Protein AF-A0A378MWX0-F1 (afdb_monomer_lite)

Secondary structure (DSSP, 8-state):
-TTTTS-GGGGGGGSS-HHHHHHHHHS------HHHHHHHHHHHHHHTSPP-SS---------TTSSHHHHHHHHHHHH---EE-TTS-EE------PPPSS--HHHHHHHHHHHTT--------

Foldseek 3Di:
DPPPVDDPVCPVVVPDDPVVVVVVVPDDDDDDDPVLVVVLVVVVVQLPDDDDPDRDDDDDDDDPPPCPVVSVVVSCVVPQDWDQDPVRDIDGSDQDFDDDPDPDPVVRVVRRCVSVVHDDDPPDD

InterPro domains:
  IPR008868 Bacterial TniB [PF05621] (21-122)
  IPR027417 P-loop containing nucleoside triphosphate hydrolase [SSF52540] (51-77)

Sequence (125 aa):
MQYEHVHEKFRHLVTADNQERIAFLDEPRWLGYGVAKDIMDNLVSLMNKPKRPRMLNLLIVGDSNNGKTTLIRRFFDLYGQAYIDSDSNAIYPILLAEAPPSANEKELYISLLERFYVPYKRQIR

Organism: Mannheimia haemolytica (NCBI:txid75985)

Structure (mmCIF, N/CA/C/O backbone):
data_AF-A0A378MWX0-F1
#
_entry.id   AF-A0A378MWX0-F1
#
loop_
_atom_site.group_PDB
_atom_site.id
_atom_site.type_symbol
_atom_site.label_atom_id
_atom_site.label_alt_id
_atom_site.label_comp_id
_atom_site.label_asym_id
_atom_site.label_entity_id
_atom_site.label_seq_id
_atom_site.pdbx_PDB_ins_code
_atom_site.Cartn_x
_atom_site.Cartn_y
_atom_site.Cartn_z
_atom_site.occupancy
_atom_site.B_iso_or_equiv
_atom_site.auth_seq_id
_atom_site.auth_comp_id
_atom_site.auth_asym_id
_atom_site.auth_atom_id
_atom_site.pdbx_PDB_model_num
ATOM 1 N N . MET A 1 1 ? 2.748 0.362 -40.250 1.00 64.75 1 MET A N 1
ATOM 2 C CA . MET A 1 1 ? 3.251 1.482 -39.420 1.00 64.75 1 MET A CA 1
ATOM 3 C C . MET A 1 1 ? 4.548 1.060 -38.736 1.00 64.75 1 MET A C 1
ATOM 5 O O . MET A 1 1 ? 4.766 -0.129 -38.535 1.00 64.75 1 MET A O 1
ATOM 9 N N . GLN A 1 2 ? 5.454 1.994 -38.432 1.00 83.94 2 GLN A N 1
ATOM 10 C CA . GLN A 1 2 ? 6.727 1.662 -37.779 1.00 83.94 2 GLN A CA 1
ATOM 11 C C . GLN A 1 2 ? 6.468 1.158 -36.342 1.00 83.94 2 GLN A C 1
ATOM 13 O O . GLN A 1 2 ? 5.655 1.738 -35.625 1.00 83.94 2 GLN A O 1
ATOM 18 N N . TYR A 1 3 ? 7.141 0.075 -35.931 1.00 90.25 3 TYR A N 1
ATOM 19 C CA . TYR A 1 3 ? 7.096 -0.492 -34.568 1.00 90.25 3 TYR A CA 1
ATOM 20 C C . TYR A 1 3 ? 5.728 -1.011 -34.071 1.00 90.25 3 TYR A C 1
ATOM 22 O O . TYR A 1 3 ? 5.410 -0.899 -32.888 1.00 90.25 3 TYR A O 1
ATOM 30 N N . GLU A 1 4 ? 4.923 -1.641 -34.935 1.00 91.94 4 GLU A N 1
ATOM 31 C CA . GLU A 1 4 ? 3.626 -2.237 -34.540 1.00 91.94 4 GLU A CA 1
ATOM 32 C C . GLU A 1 4 ? 3.728 -3.322 -33.454 1.00 91.94 4 GLU A C 1
ATOM 34 O O . GLU A 1 4 ? 2.801 -3.474 -32.662 1.00 91.94 4 GLU A O 1
ATOM 39 N N . HIS A 1 5 ? 4.869 -4.013 -33.357 1.00 91.88 5 HIS A N 1
ATOM 40 C CA . HIS A 1 5 ? 5.146 -5.001 -32.307 1.00 91.88 5 HIS A CA 1
ATOM 41 C C . HIS A 1 5 ? 5.401 -4.377 -30.921 1.00 91.88 5 HIS A C 1
ATOM 43 O O . HIS A 1 5 ? 5.469 -5.100 -29.929 1.00 91.88 5 HIS A O 1
ATOM 49 N N . VAL A 1 6 ? 5.553 -3.050 -30.835 1.00 92.38 6 VAL A N 1
ATOM 50 C CA . VAL A 1 6 ? 5.666 -2.310 -29.573 1.00 92.38 6 VAL A CA 1
ATOM 51 C C . VAL A 1 6 ? 4.308 -1.698 -29.240 1.00 92.38 6 VAL A C 1
ATOM 53 O O . VAL A 1 6 ? 3.674 -1.055 -30.083 1.00 92.38 6 VAL A O 1
ATOM 56 N N . HIS A 1 7 ? 3.867 -1.875 -27.992 1.00 90.25 7 HIS A N 1
ATOM 57 C CA . HIS A 1 7 ? 2.630 -1.274 -27.496 1.00 90.25 7 HIS A CA 1
ATOM 58 C C . HIS A 1 7 ? 2.661 0.250 -27.685 1.00 90.25 7 HIS A C 1
ATOM 60 O O . HIS A 1 7 ? 3.657 0.893 -27.358 1.00 90.25 7 HIS A O 1
ATOM 66 N N . GLU A 1 8 ? 1.562 0.835 -28.171 1.00 91.50 8 GLU A N 1
ATOM 67 C CA . GLU A 1 8 ? 1.476 2.245 -28.589 1.00 91.50 8 GLU A CA 1
ATOM 68 C C . GLU A 1 8 ? 2.037 3.223 -27.548 1.00 91.50 8 GLU A C 1
ATOM 70 O O . GLU A 1 8 ? 2.878 4.059 -27.875 1.00 91.50 8 GLU A O 1
ATOM 75 N N . LYS A 1 9 ? 1.671 3.021 -26.274 1.00 89.06 9 LYS A N 1
ATOM 76 C CA . LYS A 1 9 ? 2.167 3.793 -25.122 1.00 89.06 9 LYS A CA 1
ATOM 77 C C . LYS A 1 9 ? 3.697 3.934 -25.058 1.00 89.06 9 LYS A C 1
ATOM 79 O O . LYS A 1 9 ? 4.171 4.913 -24.503 1.00 89.06 9 LYS A O 1
ATOM 84 N N . PHE A 1 10 ? 4.468 2.989 -25.594 1.00 91.19 10 PHE A N 1
ATOM 85 C CA . PHE A 1 10 ? 5.931 2.949 -25.463 1.00 91.19 10 PHE A CA 1
ATOM 86 C C . PHE A 1 10 ? 6.683 3.217 -26.768 1.00 91.19 10 PHE A C 1
ATOM 88 O O . PHE A 1 10 ? 7.910 3.224 -26.768 1.00 91.19 10 PHE A O 1
ATOM 95 N N . ARG A 1 11 ? 5.987 3.455 -27.887 1.00 92.50 11 ARG A N 1
ATOM 96 C CA . ARG A 1 11 ? 6.647 3.642 -29.192 1.00 92.50 11 ARG A CA 1
ATOM 97 C C . ARG A 1 11 ? 7.572 4.861 -29.230 1.00 92.50 11 ARG A C 1
ATOM 99 O O . ARG A 1 11 ? 8.598 4.798 -29.896 1.00 92.50 11 ARG A O 1
ATOM 106 N N . HIS A 1 12 ? 7.253 5.917 -28.476 1.00 91.19 12 HIS A N 1
ATOM 107 C CA . HIS A 1 12 ? 8.086 7.123 -28.370 1.00 91.19 12 HIS A CA 1
ATOM 108 C C . HIS A 1 12 ? 9.509 6.832 -27.854 1.00 91.19 12 HIS A C 1
ATOM 110 O O . HIS A 1 12 ? 10.458 7.492 -28.260 1.00 91.19 12 HIS A O 1
ATOM 116 N N . LEU A 1 13 ? 9.679 5.785 -27.041 1.00 93.38 13 LEU A N 1
ATOM 117 C CA . LEU A 1 13 ? 10.973 5.405 -26.464 1.00 93.38 13 LEU A CA 1
ATOM 118 C C . LEU A 1 13 ? 11.865 4.630 -27.428 1.00 93.38 13 LEU A C 1
ATOM 120 O O . LEU A 1 13 ? 13.062 4.496 -27.192 1.00 93.38 13 LEU A O 1
ATOM 124 N N . VAL A 1 14 ? 11.296 4.087 -28.506 1.00 92.31 14 VAL A N 1
ATOM 125 C CA . VAL A 1 14 ? 12.071 3.354 -29.514 1.00 92.31 14 VAL A CA 1
ATOM 126 C C . VAL A 1 14 ? 13.006 4.305 -30.263 1.00 92.31 14 VAL A C 1
ATOM 128 O O . VAL A 1 14 ? 14.103 3.914 -30.650 1.00 92.31 14 VAL A O 1
ATOM 131 N N . THR A 1 15 ? 12.576 5.556 -30.437 1.00 90.75 15 THR A N 1
ATOM 132 C CA . THR A 1 15 ? 13.334 6.631 -31.088 1.00 90.75 15 THR A CA 1
ATOM 133 C C . THR A 1 15 ? 14.065 7.549 -30.107 1.00 90.75 15 THR A C 1
ATOM 135 O O . THR A 1 15 ? 14.795 8.428 -30.554 1.00 90.75 15 THR A O 1
ATOM 138 N N . ALA A 1 16 ? 13.859 7.367 -28.800 1.00 93.62 16 ALA A N 1
ATOM 139 C CA . ALA A 1 16 ? 14.513 8.141 -27.750 1.00 93.62 16 ALA A CA 1
ATOM 140 C C . ALA A 1 16 ? 16.009 7.810 -27.641 1.00 93.62 16 ALA A C 1
ATOM 142 O O . ALA A 1 16 ? 16.458 6.724 -28.033 1.00 93.62 16 ALA A O 1
ATOM 143 N N . ASP A 1 17 ? 16.780 8.739 -27.078 1.00 96.12 17 ASP A N 1
ATOM 144 C CA . ASP A 1 17 ? 18.195 8.507 -26.814 1.00 96.12 17 ASP A CA 1
ATOM 145 C C . ASP A 1 17 ? 18.411 7.488 -25.679 1.00 96.12 17 ASP A C 1
ATOM 147 O O . ASP A 1 17 ? 17.498 7.092 -24.949 1.00 96.12 17 ASP A O 1
ATOM 151 N N . ASN A 1 18 ? 19.650 7.013 -25.537 1.00 95.31 18 ASN A N 1
ATOM 152 C CA . ASN A 1 18 ? 19.963 6.004 -24.529 1.00 95.31 18 ASN A CA 1
ATOM 153 C C . ASN A 1 18 ? 19.761 6.509 -23.092 1.00 95.31 18 ASN A C 1
ATOM 155 O O . ASN A 1 18 ? 19.437 5.697 -22.230 1.00 95.31 18 ASN A O 1
ATOM 159 N N . GLN A 1 19 ? 19.952 7.802 -22.818 1.00 96.06 19 GLN A N 1
ATOM 160 C CA . GLN A 1 19 ? 19.792 8.346 -21.469 1.00 96.06 19 GLN A CA 1
ATOM 161 C C . GLN A 1 19 ? 18.319 8.354 -21.062 1.00 96.06 19 GLN A C 1
ATOM 163 O O . GLN A 1 19 ? 17.989 7.874 -19.979 1.00 96.06 19 GLN A O 1
ATOM 168 N N . GLU A 1 20 ? 17.431 8.805 -21.946 1.00 94.75 20 GLU A N 1
ATOM 169 C CA . GLU A 1 20 ? 15.983 8.798 -21.731 1.00 94.75 20 GLU A CA 1
ATOM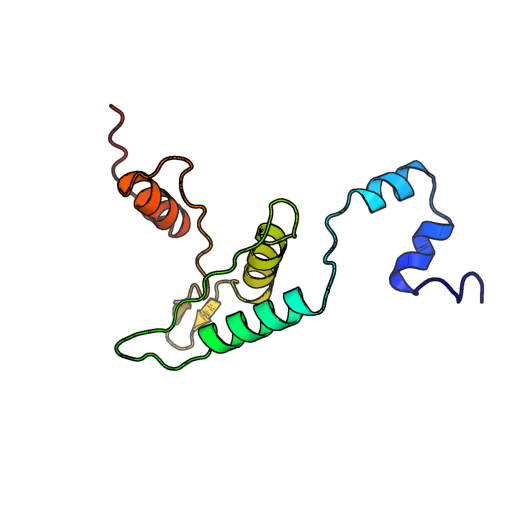 170 C C . GLU A 1 20 ? 15.452 7.368 -21.567 1.00 94.75 20 GLU A C 1
ATOM 172 O O . GLU A 1 20 ? 14.666 7.079 -20.664 1.00 94.75 20 GLU A O 1
ATOM 177 N N . ARG A 1 21 ? 15.951 6.427 -22.376 1.00 94.62 21 ARG A N 1
ATOM 178 C CA . ARG A 1 21 ? 15.588 5.008 -22.255 1.00 94.62 21 ARG A CA 1
ATOM 179 C C . ARG A 1 21 ? 16.039 4.391 -20.932 1.00 94.62 21 ARG A C 1
ATOM 181 O O . ARG A 1 21 ? 15.291 3.594 -20.373 1.00 94.62 21 ARG A O 1
ATOM 188 N N . ILE A 1 22 ? 17.234 4.729 -20.443 1.00 94.00 22 ILE A N 1
ATOM 189 C CA . ILE A 1 22 ? 17.732 4.264 -19.138 1.00 94.00 22 ILE A CA 1
ATOM 190 C C . ILE A 1 22 ? 16.888 4.868 -18.014 1.00 94.00 22 ILE A C 1
ATOM 192 O O . ILE A 1 22 ? 16.393 4.121 -17.176 1.00 94.00 22 ILE A O 1
ATOM 196 N N . ALA A 1 23 ? 16.633 6.178 -18.048 1.00 94.06 23 ALA A N 1
ATOM 197 C CA . ALA A 1 23 ? 15.791 6.842 -17.056 1.00 94.06 23 ALA A CA 1
ATOM 198 C C . ALA A 1 23 ? 14.381 6.225 -16.994 1.00 94.06 23 ALA A C 1
ATOM 200 O O . ALA A 1 23 ? 13.854 5.981 -15.912 1.00 94.06 23 ALA A O 1
ATOM 201 N N . PHE A 1 24 ? 13.800 5.882 -18.147 1.00 92.38 24 PHE A N 1
ATOM 202 C CA . PHE A 1 24 ? 12.510 5.195 -18.218 1.00 92.38 24 PHE A CA 1
ATOM 203 C C . PHE A 1 24 ? 12.523 3.800 -17.568 1.00 92.38 24 PHE A C 1
ATOM 205 O O . PHE A 1 24 ? 11.502 3.352 -17.038 1.00 92.38 24 PHE A O 1
ATOM 212 N N . LEU A 1 25 ? 13.644 3.072 -17.614 1.00 89.12 25 LEU A N 1
ATOM 213 C CA . LEU A 1 25 ? 13.753 1.757 -16.967 1.00 89.12 25 LEU A CA 1
ATOM 214 C C . LEU A 1 25 ? 13.740 1.858 -15.439 1.00 89.12 25 LEU A C 1
ATOM 216 O O . LEU A 1 25 ? 13.220 0.947 -14.795 1.00 89.12 25 LEU A O 1
ATOM 220 N N . ASP A 1 26 ? 14.244 2.961 -14.888 1.00 89.12 26 ASP A N 1
ATOM 221 C CA . ASP A 1 26 ? 14.280 3.217 -13.445 1.00 89.12 26 ASP A CA 1
ATOM 222 C C . ASP A 1 26 ? 12.924 3.681 -12.879 1.00 89.12 26 ASP A C 1
ATOM 224 O O . ASP A 1 26 ? 12.730 3.723 -11.661 1.00 89.12 26 ASP A O 1
ATOM 228 N N . GLU A 1 27 ? 11.951 4.002 -13.740 1.00 88.69 27 GLU A N 1
ATOM 229 C CA . GLU A 1 27 ? 10.608 4.373 -13.299 1.00 88.69 27 GLU A CA 1
ATOM 230 C C . GLU A 1 27 ? 9.896 3.211 -12.580 1.00 88.69 27 GLU A C 1
ATOM 232 O O . GLU A 1 27 ? 9.925 2.062 -13.039 1.00 88.69 27 GLU A O 1
ATOM 237 N N . PRO A 1 28 ? 9.161 3.487 -11.485 1.00 80.75 28 PRO A N 1
ATOM 238 C CA . PRO A 1 28 ? 8.421 2.459 -10.771 1.00 80.75 28 PRO A CA 1
ATOM 239 C C . PRO A 1 28 ? 7.312 1.882 -11.655 1.00 80.75 28 PRO A C 1
ATOM 241 O O . PRO A 1 28 ? 6.383 2.575 -12.073 1.00 80.75 28 PRO A O 1
ATOM 244 N N . ARG A 1 29 ? 7.370 0.570 -11.903 1.00 79.50 29 ARG A N 1
ATOM 245 C CA . ARG A 1 29 ? 6.354 -0.144 -12.683 1.00 79.50 29 ARG A CA 1
ATOM 246 C C . ARG A 1 29 ? 5.522 -1.056 -11.819 1.00 79.50 29 ARG A C 1
ATOM 248 O O . ARG A 1 29 ? 6.012 -1.779 -10.956 1.00 79.50 29 ARG A O 1
ATOM 255 N N . TRP A 1 30 ? 4.240 -1.086 -12.145 1.00 82.88 30 TRP A N 1
ATOM 256 C CA . TRP A 1 30 ? 3.378 -2.148 -11.677 1.00 82.88 30 TRP A CA 1
ATOM 257 C C . TRP A 1 30 ? 3.468 -3.355 -12.592 1.00 82.88 30 TRP A C 1
ATOM 259 O O . TRP A 1 30 ? 3.175 -3.267 -13.785 1.00 82.88 30 TRP A O 1
ATOM 269 N N . LEU A 1 31 ? 3.806 -4.490 -11.995 1.00 78.62 31 LEU A N 1
ATOM 270 C CA . LEU A 1 31 ? 3.759 -5.789 -12.639 1.00 78.62 31 LEU A CA 1
ATOM 271 C C . LEU A 1 31 ? 2.521 -6.515 -12.118 1.00 78.62 31 LEU A C 1
ATOM 273 O O . LEU A 1 31 ? 2.494 -6.999 -10.990 1.00 78.62 31 LEU A O 1
ATOM 277 N N . GLY A 1 32 ? 1.468 -6.547 -12.933 1.00 76.19 32 GLY A N 1
ATOM 278 C CA . GLY A 1 32 ? 0.243 -7.272 -12.612 1.00 76.19 32 GLY A CA 1
ATOM 279 C C . GLY A 1 32 ? 0.426 -8.768 -12.838 1.00 76.19 32 GLY A C 1
ATOM 280 O O . GLY A 1 32 ? 0.117 -9.259 -13.918 1.00 76.19 32 GLY A O 1
ATOM 281 N N . TYR A 1 33 ? 0.930 -9.486 -11.838 1.00 83.56 33 TYR A N 1
ATOM 282 C CA . TYR A 1 33 ? 0.944 -10.951 -11.829 1.00 83.56 33 TYR A CA 1
ATOM 283 C C . TYR A 1 33 ? -0.324 -11.504 -11.156 1.00 83.56 33 TYR A C 1
ATOM 285 O O . TYR A 1 33 ? -0.975 -10.798 -10.386 1.00 83.56 33 TYR A O 1
ATOM 293 N N . GLY A 1 34 ? -0.686 -12.762 -11.443 1.00 88.56 34 GLY A N 1
ATOM 294 C CA . GLY A 1 34 ? -1.957 -13.361 -10.995 1.00 88.56 34 GLY A CA 1
ATOM 295 C C . GLY A 1 34 ? -2.205 -13.213 -9.490 1.00 88.56 34 GLY A C 1
ATOM 296 O O . GLY A 1 34 ? -3.217 -12.656 -9.085 1.00 88.56 34 GLY A O 1
ATOM 297 N N . VAL A 1 35 ? -1.212 -13.565 -8.668 1.00 90.25 35 VAL A N 1
ATOM 298 C CA . VAL A 1 35 ? -1.305 -13.445 -7.203 1.00 90.25 35 VAL A CA 1
ATOM 299 C C . VAL A 1 35 ? -1.504 -11.993 -6.742 1.00 90.25 35 VAL A C 1
ATOM 301 O O . VAL A 1 35 ? -2.275 -11.744 -5.819 1.00 90.25 35 VAL A O 1
ATOM 304 N N . ALA A 1 36 ? -0.864 -11.007 -7.384 1.00 91.69 36 ALA A N 1
ATOM 305 C CA . ALA A 1 36 ? -1.074 -9.600 -7.038 1.00 91.69 36 ALA A CA 1
ATOM 306 C C . ALA A 1 36 ? -2.514 -9.154 -7.308 1.00 91.69 36 ALA A C 1
ATOM 308 O O . ALA A 1 36 ? -3.073 -8.386 -6.526 1.00 91.69 36 ALA A O 1
ATOM 309 N N . LYS A 1 37 ? -3.118 -9.646 -8.395 1.00 92.31 37 LYS A N 1
ATOM 310 C CA . LYS A 1 37 ? -4.526 -9.392 -8.705 1.00 92.31 37 LYS A CA 1
ATOM 311 C C . LYS A 1 37 ? -5.437 -9.994 -7.633 1.00 92.31 37 LYS A C 1
ATOM 313 O O . LYS A 1 37 ? -6.267 -9.273 -7.094 1.00 92.31 37 LYS A O 1
ATOM 318 N N . ASP A 1 38 ? -5.219 -11.250 -7.255 1.00 94.50 38 ASP A N 1
ATOM 319 C CA . ASP A 1 38 ? -6.041 -11.919 -6.240 1.00 94.50 38 ASP A CA 1
ATOM 320 C C . ASP A 1 38 ? -5.963 -11.212 -4.877 1.00 94.50 38 ASP A C 1
ATOM 322 O O . ASP A 1 38 ? -6.965 -11.060 -4.176 1.00 94.50 38 ASP A O 1
ATOM 326 N N . ILE A 1 39 ? -4.776 -10.737 -4.486 1.00 95.06 39 ILE A N 1
ATOM 327 C CA . ILE A 1 39 ? -4.606 -9.950 -3.256 1.00 95.06 39 ILE A CA 1
ATOM 328 C C . ILE A 1 39 ? -5.355 -8.614 -3.362 1.00 95.06 39 ILE A C 1
ATOM 330 O O . ILE A 1 39 ? -6.049 -8.238 -2.417 1.00 95.06 39 ILE A O 1
ATOM 334 N N . MET A 1 40 ? -5.248 -7.907 -4.492 1.00 95.19 40 MET A N 1
ATOM 335 C CA . MET A 1 40 ? -5.976 -6.654 -4.727 1.00 95.19 40 MET A CA 1
ATOM 336 C C . MET A 1 40 ? -7.493 -6.857 -4.643 1.00 95.19 40 MET A C 1
ATOM 338 O O . MET A 1 40 ? -8.168 -6.101 -3.946 1.00 95.19 40 MET A O 1
ATOM 342 N N . ASP A 1 41 ? -8.020 -7.905 -5.276 1.00 95.25 41 ASP A N 1
ATOM 343 C CA . ASP A 1 41 ? -9.449 -8.230 -5.260 1.00 95.25 41 ASP A CA 1
ATOM 344 C C . ASP A 1 41 ? -9.929 -8.547 -3.830 1.00 95.25 41 ASP A C 1
ATOM 346 O O . ASP A 1 41 ? -10.991 -8.086 -3.397 1.00 95.25 41 ASP A O 1
ATOM 350 N N . ASN A 1 42 ? -9.114 -9.258 -3.041 1.00 95.62 42 ASN A N 1
ATOM 351 C CA . ASN A 1 42 ? -9.398 -9.525 -1.629 1.00 95.62 42 ASN A CA 1
ATOM 352 C C . ASN A 1 42 ? -9.385 -8.257 -0.762 1.00 95.62 42 ASN A C 1
ATOM 354 O O . ASN A 1 42 ? -10.258 -8.099 0.093 1.00 95.62 42 ASN A O 1
ATOM 358 N N . LEU A 1 43 ? -8.431 -7.346 -0.974 1.00 96.19 43 LEU A N 1
ATOM 359 C CA . LEU A 1 43 ? -8.370 -6.065 -0.262 1.00 96.19 43 LEU A CA 1
ATOM 360 C C . LEU A 1 43 ? -9.593 -5.189 -0.571 1.00 96.19 43 LEU A C 1
ATOM 362 O O . LEU A 1 43 ? -10.220 -4.670 0.353 1.00 96.19 43 LEU A O 1
ATOM 366 N N . VAL A 1 44 ? -9.988 -5.088 -1.845 1.00 95.94 44 VAL A N 1
ATOM 367 C CA . VAL A 1 44 ? -11.206 -4.371 -2.269 1.00 95.94 44 VAL A CA 1
ATOM 368 C C . VAL A 1 44 ? -12.454 -5.006 -1.653 1.00 95.94 44 VAL A C 1
ATOM 370 O O . VAL A 1 44 ? -13.321 -4.307 -1.127 1.00 95.94 44 VAL A O 1
ATOM 373 N N . SER A 1 45 ? -12.537 -6.337 -1.666 1.00 94.94 45 SER A N 1
ATOM 374 C CA . SER A 1 45 ? -13.628 -7.081 -1.034 1.00 94.94 45 SER A CA 1
ATOM 375 C C . SER A 1 45 ? -13.724 -6.781 0.464 1.00 94.94 45 SER A C 1
ATOM 377 O O . SER A 1 45 ? -14.818 -6.494 0.945 1.00 94.94 45 SER A O 1
ATOM 379 N N . LEU A 1 46 ? -12.601 -6.782 1.196 1.00 94.56 46 LEU A N 1
ATOM 380 C CA . LEU A 1 46 ? -12.554 -6.447 2.625 1.00 94.56 46 LEU A CA 1
ATOM 381 C C . LEU A 1 46 ? -12.991 -5.010 2.912 1.00 94.56 46 LEU A C 1
ATOM 383 O O . LEU A 1 46 ? -13.780 -4.804 3.833 1.00 94.56 46 LEU A O 1
ATOM 387 N N . MET A 1 47 ? -12.525 -4.048 2.114 1.00 93.06 47 MET A N 1
ATOM 388 C CA . MET A 1 47 ? -12.878 -2.632 2.247 1.00 93.06 47 MET A CA 1
ATOM 389 C C . MET A 1 47 ? -14.387 -2.392 2.092 1.00 93.06 47 MET A C 1
ATOM 391 O O . MET A 1 47 ? -14.963 -1.593 2.823 1.00 93.06 47 MET A O 1
ATOM 395 N N . ASN A 1 48 ? -15.040 -3.128 1.189 1.00 93.06 48 ASN A N 1
ATOM 396 C CA . ASN A 1 48 ? -16.469 -2.988 0.905 1.00 93.06 48 ASN A CA 1
ATOM 397 C C . ASN A 1 48 ? -17.375 -3.838 1.815 1.00 93.06 48 ASN A C 1
ATOM 399 O O . ASN A 1 48 ? -18.600 -3.815 1.660 1.00 93.06 48 ASN A O 1
ATOM 403 N N . LYS A 1 49 ? -16.823 -4.624 2.755 1.00 93.00 49 LYS A N 1
ATOM 404 C CA . LYS A 1 49 ? -17.663 -5.442 3.643 1.00 93.00 49 LYS A CA 1
ATOM 405 C C . LYS A 1 49 ? -18.433 -4.563 4.632 1.00 93.00 49 L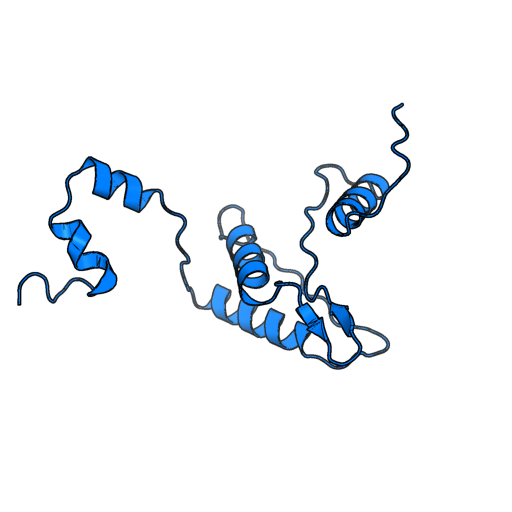YS A C 1
ATOM 407 O O . LYS A 1 49 ? -17.855 -3.659 5.232 1.00 93.00 49 LYS A O 1
ATOM 412 N N . PRO A 1 50 ? -19.711 -4.887 4.907 1.00 92.50 50 PRO A N 1
ATOM 413 C CA . PRO A 1 50 ? -20.438 -4.231 5.984 1.00 92.50 50 PRO A CA 1
ATOM 414 C C . PRO A 1 50 ? -19.754 -4.507 7.326 1.00 92.50 50 PRO A C 1
ATOM 416 O O . PRO A 1 50 ? -19.232 -5.606 7.547 1.00 92.50 50 PRO A O 1
ATOM 419 N N . LYS A 1 51 ? -19.800 -3.524 8.233 1.00 91.12 51 LYS A N 1
ATOM 420 C CA . LYS A 1 51 ? -19.259 -3.661 9.591 1.00 91.12 51 LYS A CA 1
ATOM 421 C C . LYS A 1 51 ? -19.954 -4.808 10.330 1.00 91.12 51 LYS A C 1
ATOM 423 O O . LYS A 1 51 ? -21.174 -4.949 10.285 1.00 91.12 51 LYS A O 1
ATOM 428 N N . ARG A 1 52 ? -19.162 -5.630 11.018 1.00 91.81 52 ARG A N 1
ATOM 429 C CA . ARG A 1 52 ? -19.614 -6.768 11.838 1.00 91.81 52 ARG A CA 1
ATOM 430 C C . ARG A 1 52 ? -18.857 -6.760 13.170 1.00 91.81 52 ARG A C 1
ATOM 432 O O . ARG A 1 52 ? -17.765 -6.196 13.208 1.00 91.81 52 ARG A O 1
ATOM 439 N N . PRO A 1 53 ? -19.363 -7.424 14.232 1.00 94.56 53 PRO A N 1
ATOM 440 C CA . PRO A 1 53 ? -18.698 -7.453 15.542 1.00 94.56 53 PRO A CA 1
ATOM 441 C C . PRO A 1 53 ? -17.229 -7.896 15.497 1.00 94.56 53 PRO A C 1
ATOM 443 O O . PRO A 1 53 ? -16.415 -7.431 16.287 1.00 94.56 53 PRO A O 1
ATOM 446 N N . ARG A 1 54 ? -16.877 -8.771 14.546 1.00 92.69 54 ARG A N 1
ATOM 447 C CA . ARG A 1 54 ? -15.497 -9.162 14.257 1.00 92.69 54 ARG A CA 1
ATOM 448 C C . ARG A 1 54 ? -15.219 -8.991 12.769 1.00 92.69 54 ARG A C 1
ATOM 450 O O . ARG A 1 54 ? -15.711 -9.768 11.951 1.00 92.69 54 ARG A O 1
ATOM 457 N N . MET A 1 55 ? -14.440 -7.968 12.430 1.00 92.94 55 MET A N 1
ATOM 458 C CA . MET A 1 55 ? -13.965 -7.765 11.063 1.00 92.94 55 MET A CA 1
ATOM 459 C C . MET A 1 55 ? -12.918 -8.822 10.699 1.00 92.94 55 MET A C 1
ATOM 461 O O . MET A 1 55 ? -12.177 -9.312 11.554 1.00 92.94 55 MET A O 1
ATOM 465 N N . LEU A 1 56 ? -12.891 -9.200 9.422 1.00 92.12 56 LEU A N 1
ATOM 466 C CA . LEU A 1 56 ? -11.856 -10.077 8.884 1.00 92.12 56 LEU A CA 1
ATOM 467 C C . LEU A 1 56 ? -10.575 -9.270 8.668 1.00 92.12 56 LEU A C 1
ATOM 469 O O . LEU A 1 56 ? -10.637 -8.145 8.179 1.00 92.12 56 LEU A O 1
ATOM 473 N N . ASN A 1 57 ? -9.435 -9.879 8.982 1.00 93.31 57 ASN A N 1
ATOM 474 C CA . ASN A 1 57 ? -8.109 -9.325 8.727 1.00 93.31 57 ASN A CA 1
ATOM 475 C C . ASN A 1 57 ? -7.399 -10.182 7.673 1.00 93.31 57 ASN A C 1
ATOM 477 O O . ASN A 1 57 ? -7.638 -11.389 7.601 1.00 93.31 57 ASN A O 1
ATOM 481 N N . LEU A 1 58 ? -6.515 -9.571 6.885 1.00 94.19 58 LEU A N 1
ATOM 482 C CA . LEU A 1 58 ? -5.698 -10.253 5.883 1.00 94.19 58 LEU A CA 1
ATOM 483 C C . LEU A 1 58 ? -4.220 -10.156 6.267 1.00 94.19 58 LEU A C 1
ATOM 485 O O . LEU A 1 58 ? -3.717 -9.060 6.500 1.00 94.19 58 LEU A O 1
ATOM 489 N N . LEU A 1 59 ? -3.528 -11.296 6.295 1.00 95.19 59 LEU A N 1
ATOM 490 C CA . LEU A 1 59 ? -2.074 -11.366 6.428 1.00 95.19 59 LEU A CA 1
ATOM 491 C C . LEU A 1 59 ? -1.480 -11.799 5.086 1.00 95.19 59 LEU A C 1
ATOM 493 O O . LEU A 1 59 ? -1.802 -12.874 4.585 1.00 95.19 59 LEU A O 1
ATOM 497 N N . ILE A 1 60 ? -0.608 -10.969 4.518 1.00 93.38 60 ILE A N 1
ATOM 498 C CA . ILE A 1 60 ? 0.086 -11.258 3.260 1.00 93.38 60 ILE A CA 1
ATOM 499 C C . ILE A 1 60 ? 1.521 -11.659 3.595 1.00 93.38 60 ILE A C 1
ATOM 501 O O . ILE A 1 60 ? 2.301 -10.841 4.082 1.00 93.38 60 ILE A O 1
ATOM 505 N N . VAL A 1 61 ? 1.869 -12.915 3.317 1.00 92.94 61 VAL A N 1
ATOM 506 C CA . VAL A 1 61 ? 3.206 -13.472 3.559 1.00 92.94 61 VAL A CA 1
ATOM 507 C C . VAL A 1 61 ? 3.873 -13.787 2.227 1.00 92.94 61 VAL A C 1
ATOM 509 O O . VAL A 1 61 ? 3.241 -14.288 1.303 1.00 92.94 61 VAL A O 1
ATOM 512 N N . GLY A 1 62 ? 5.161 -13.488 2.133 1.00 90.31 62 GLY A N 1
ATOM 513 C CA . GLY A 1 62 ? 6.005 -13.842 0.999 1.00 90.31 62 GLY A CA 1
ATOM 514 C C . GLY A 1 62 ? 7.412 -13.304 1.213 1.00 90.31 62 GLY A C 1
ATOM 515 O O . GLY A 1 62 ? 7.601 -12.392 2.026 1.00 90.31 62 GLY A O 1
ATOM 516 N N . ASP A 1 63 ? 8.390 -13.818 0.475 1.00 91.69 63 ASP A N 1
ATOM 517 C CA . ASP A 1 63 ? 9.788 -13.406 0.637 1.00 91.69 63 ASP A CA 1
ATOM 518 C C . ASP A 1 63 ? 10.000 -11.919 0.324 1.00 91.69 63 ASP A C 1
ATOM 520 O O . ASP A 1 63 ? 9.166 -11.250 -0.312 1.00 91.69 63 ASP A O 1
ATOM 524 N N . SER A 1 64 ? 11.111 -11.366 0.810 1.00 85.38 64 SER A N 1
ATOM 525 C CA . SER A 1 64 ? 11.562 -10.031 0.409 1.00 85.38 64 SER A CA 1
ATOM 526 C C . SER A 1 64 ? 11.663 -9.926 -1.113 1.00 85.38 64 SER A C 1
ATOM 528 O O . SER A 1 64 ? 11.879 -10.913 -1.805 1.00 85.38 64 SER A O 1
ATOM 530 N N . ASN A 1 65 ? 11.474 -8.713 -1.635 1.00 82.69 65 ASN A N 1
ATOM 531 C CA . ASN A 1 65 ? 11.494 -8.422 -3.072 1.00 82.69 65 ASN A CA 1
ATOM 532 C C . ASN A 1 65 ? 10.337 -9.014 -3.917 1.00 82.69 65 ASN A C 1
ATOM 534 O O . ASN A 1 65 ? 10.335 -8.867 -5.130 1.00 82.69 65 ASN A O 1
ATOM 538 N N . ASN A 1 66 ? 9.287 -9.577 -3.303 1.00 85.25 66 ASN A N 1
ATOM 539 C CA . ASN A 1 66 ? 8.064 -10.002 -4.019 1.00 85.25 66 ASN A CA 1
ATOM 540 C C . ASN A 1 66 ? 7.037 -8.875 -4.265 1.00 85.25 66 ASN A C 1
ATOM 542 O O . ASN A 1 66 ? 5.868 -9.122 -4.558 1.00 85.25 66 ASN A O 1
ATOM 546 N N . GLY A 1 67 ? 7.431 -7.611 -4.097 1.00 87.69 67 GLY A N 1
ATOM 547 C CA . GLY A 1 67 ? 6.551 -6.470 -4.375 1.00 87.69 67 GLY A CA 1
ATOM 548 C C . GLY A 1 67 ? 5.399 -6.267 -3.381 1.00 87.69 67 GLY A C 1
ATOM 549 O O . GLY A 1 67 ? 4.469 -5.534 -3.698 1.00 87.69 67 GLY A O 1
ATOM 550 N N . LYS A 1 68 ? 5.452 -6.857 -2.175 1.00 92.00 68 LYS A N 1
ATOM 551 C CA . LYS A 1 68 ? 4.424 -6.675 -1.123 1.00 92.00 68 LYS A CA 1
ATOM 552 C C . LYS A 1 68 ? 4.167 -5.193 -0.822 1.00 92.00 68 LYS A C 1
ATOM 554 O O . LYS A 1 68 ? 3.031 -4.733 -0.868 1.00 92.00 68 LYS A O 1
ATOM 559 N N . THR A 1 69 ? 5.236 -4.435 -0.580 1.00 90.88 69 THR A N 1
ATOM 560 C CA . THR A 1 69 ? 5.157 -2.992 -0.316 1.00 90.88 69 THR A CA 1
ATOM 561 C C . THR A 1 69 ? 4.587 -2.236 -1.514 1.00 90.88 69 THR A C 1
ATOM 563 O O . THR A 1 69 ? 3.711 -1.393 -1.346 1.00 90.88 69 THR A O 1
ATOM 566 N N . THR A 1 70 ? 5.025 -2.571 -2.731 1.00 91.81 70 THR A N 1
ATOM 567 C CA . THR A 1 70 ? 4.525 -1.963 -3.973 1.00 91.81 70 THR A CA 1
ATOM 568 C C . THR A 1 70 ? 3.032 -2.223 -4.173 1.00 91.81 70 THR A C 1
ATOM 570 O O . THR A 1 70 ? 2.302 -1.315 -4.559 1.00 91.81 70 THR A O 1
ATOM 573 N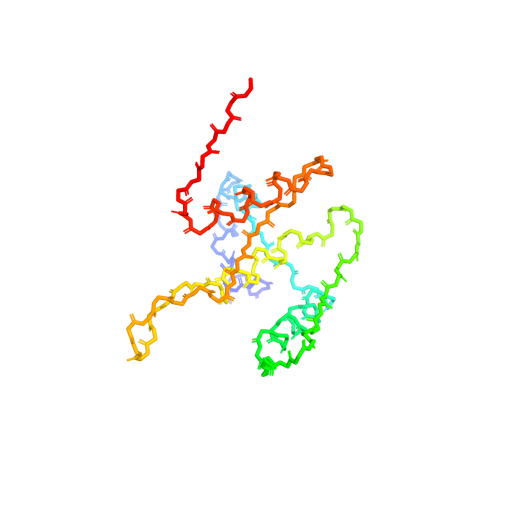 N . LEU A 1 71 ? 2.560 -3.435 -3.868 1.00 93.81 71 LEU A N 1
ATOM 574 C CA . LEU A 1 71 ? 1.148 -3.806 -3.940 1.00 93.81 71 LEU A CA 1
ATOM 575 C C . LEU A 1 71 ? 0.301 -2.993 -2.966 1.00 93.81 71 LEU A C 1
ATOM 577 O O . LEU A 1 71 ? -0.697 -2.407 -3.376 1.00 93.81 71 LEU A O 1
ATOM 581 N N . ILE A 1 72 ? 0.710 -2.919 -1.698 1.00 94.38 72 ILE A N 1
ATOM 582 C CA . ILE A 1 72 ? -0.031 -2.169 -0.679 1.00 94.38 72 ILE A CA 1
ATOM 583 C C . ILE A 1 72 ? -0.051 -0.670 -0.997 1.00 94.38 72 ILE A C 1
ATOM 585 O O . ILE A 1 72 ? -1.099 -0.039 -0.873 1.00 94.38 72 ILE A O 1
ATOM 589 N N . ARG A 1 73 ? 1.069 -0.105 -1.469 1.00 93.19 73 ARG A N 1
ATOM 590 C CA . ARG A 1 73 ? 1.119 1.294 -1.923 1.00 93.19 73 ARG A CA 1
ATOM 591 C C . ARG A 1 73 ? 0.183 1.532 -3.104 1.00 93.19 73 ARG A C 1
ATOM 593 O O . ARG A 1 73 ? -0.618 2.451 -3.048 1.00 93.19 73 ARG A O 1
ATOM 600 N N . ARG A 1 74 ? 0.169 0.645 -4.103 1.00 93.62 74 ARG A N 1
ATOM 601 C CA . ARG A 1 74 ? -0.770 0.748 -5.229 1.00 93.62 74 ARG A CA 1
ATOM 602 C C . ARG A 1 74 ? -2.233 0.658 -4.789 1.00 93.62 74 ARG A C 1
ATOM 604 O O . ARG A 1 74 ? -3.064 1.382 -5.325 1.00 93.62 74 ARG A O 1
ATOM 611 N N . PHE A 1 75 ? -2.564 -0.221 -3.841 1.00 95.50 75 PHE A N 1
ATOM 612 C CA . PHE A 1 75 ? -3.911 -0.285 -3.269 1.00 95.50 75 PHE A CA 1
ATOM 613 C C . PHE A 1 75 ? -4.294 1.042 -2.598 1.00 95.50 75 PHE A C 1
ATOM 615 O O . PHE A 1 75 ? -5.378 1.565 -2.850 1.00 95.50 75 PHE A O 1
ATOM 622 N N . PHE A 1 76 ? -3.381 1.621 -1.815 1.00 95.50 76 PHE A N 1
ATOM 623 C CA . PHE A 1 76 ? -3.564 2.937 -1.207 1.00 95.50 76 PHE A CA 1
ATOM 624 C C . PHE A 1 76 ? -3.726 4.052 -2.255 1.00 95.50 76 PHE A C 1
ATOM 626 O O . PHE A 1 76 ? -4.639 4.858 -2.134 1.00 95.50 76 PHE A O 1
ATOM 633 N N . ASP A 1 77 ? -2.915 4.075 -3.312 1.00 94.06 77 ASP A N 1
ATOM 634 C CA . ASP A 1 77 ? -2.994 5.109 -4.353 1.00 94.06 77 ASP A CA 1
ATOM 635 C C . ASP A 1 77 ? -4.318 5.055 -5.136 1.00 94.06 77 ASP A C 1
ATOM 637 O O . ASP A 1 77 ? -4.843 6.090 -5.546 1.00 94.06 77 ASP A O 1
ATOM 641 N N . LEU A 1 78 ? -4.868 3.850 -5.334 1.00 94.50 78 LEU A N 1
ATOM 642 C CA . LEU A 1 78 ? -6.117 3.636 -6.071 1.00 94.50 78 LEU A CA 1
ATOM 643 C C . LEU A 1 78 ? -7.376 3.893 -5.232 1.00 94.50 78 LEU A C 1
ATOM 645 O O . LEU A 1 78 ? -8.368 4.370 -5.776 1.00 94.50 78 LEU A O 1
ATOM 649 N N . TYR A 1 79 ? -7.360 3.557 -3.938 1.00 95.88 79 TYR A N 1
ATOM 650 C CA . TYR A 1 79 ? -8.572 3.524 -3.104 1.00 95.88 79 TYR A CA 1
ATOM 651 C C . TYR A 1 79 ? -8.483 4.356 -1.816 1.00 95.88 79 TYR A C 1
ATOM 653 O O . TYR A 1 79 ? -9.470 4.493 -1.101 1.00 95.88 79 TYR A O 1
ATOM 661 N N . GLY A 1 80 ? -7.309 4.893 -1.487 1.00 93.81 80 GLY A N 1
ATOM 662 C CA . GLY A 1 80 ? -7.030 5.559 -0.213 1.00 93.81 80 GLY A CA 1
ATOM 663 C C . GLY A 1 80 ? -7.176 7.077 -0.234 1.00 93.81 80 GLY A C 1
ATOM 664 O O . GLY A 1 80 ? -6.942 7.706 0.796 1.00 93.81 80 GLY A O 1
ATOM 665 N N . GLN A 1 81 ? -7.540 7.677 -1.373 1.00 92.00 81 GLN A N 1
ATOM 666 C CA . GLN A 1 81 ? -7.730 9.125 -1.464 1.00 92.00 81 GLN A CA 1
ATOM 667 C C . GLN A 1 81 ? -8.841 9.584 -0.514 1.00 92.00 81 GLN A C 1
ATOM 669 O O . GLN A 1 81 ? -9.943 9.033 -0.507 1.00 92.00 81 GLN A O 1
ATOM 674 N N . ALA A 1 82 ? -8.530 10.593 0.299 1.00 92.06 82 ALA A N 1
ATOM 675 C CA . ALA A 1 82 ? -9.499 11.192 1.201 1.00 92.06 82 ALA A CA 1
ATOM 676 C C . ALA A 1 82 ? -10.557 11.973 0.413 1.00 92.06 82 ALA A C 1
ATOM 678 O O . ALA A 1 82 ? -10.256 12.585 -0.613 1.00 92.06 82 ALA A O 1
ATOM 679 N N . TYR A 1 83 ? -11.788 11.972 0.910 1.00 92.50 83 TYR A N 1
ATOM 680 C CA . TYR A 1 83 ? -12.901 12.706 0.311 1.00 92.50 83 TYR A CA 1
ATOM 681 C C . TYR A 1 83 ? -13.835 13.251 1.391 1.00 92.50 83 TYR A C 1
ATOM 683 O O . TYR A 1 83 ? -13.726 12.885 2.560 1.00 92.50 83 TYR A O 1
ATOM 691 N N . ILE A 1 84 ? -14.741 14.146 1.001 1.00 95.31 84 ILE A N 1
ATOM 692 C CA . ILE A 1 84 ? -15.802 14.660 1.870 1.00 95.31 84 ILE A CA 1
ATOM 693 C C . ILE A 1 84 ? -17.097 13.942 1.493 1.00 95.31 84 ILE A C 1
ATOM 695 O O . ILE A 1 84 ? -17.441 13.893 0.310 1.00 95.31 84 ILE A O 1
ATOM 699 N N . ASP A 1 85 ? -17.774 13.340 2.469 1.00 94.50 85 ASP A N 1
ATOM 700 C CA . ASP A 1 85 ? -19.053 12.666 2.231 1.00 94.50 85 ASP A CA 1
ATOM 701 C C . ASP A 1 85 ? -20.231 13.655 2.123 1.00 94.50 85 ASP A C 1
ATOM 703 O O . ASP A 1 85 ? -20.076 14.873 2.238 1.00 94.50 85 ASP A O 1
ATOM 707 N N . SER A 1 86 ? -21.436 13.131 1.879 1.00 94.88 86 SER A N 1
ATOM 708 C CA . SER A 1 86 ? -22.660 13.940 1.781 1.00 94.88 86 SER A CA 1
ATOM 709 C C . SER A 1 86 ? -22.989 14.713 3.058 1.00 94.88 86 SER A C 1
ATOM 711 O O . SER A 1 86 ? -23.655 15.743 2.991 1.00 94.88 86 SER A O 1
ATOM 713 N N . ASP A 1 87 ? -22.504 14.236 4.202 1.00 95.88 87 ASP A N 1
ATOM 714 C CA . ASP A 1 87 ? -22.750 14.809 5.521 1.00 95.88 87 ASP A CA 1
ATOM 715 C C . ASP A 1 87 ? -21.627 15.782 5.933 1.00 95.88 87 ASP A C 1
ATOM 717 O O . ASP A 1 87 ? -21.561 16.220 7.080 1.00 95.88 87 ASP A O 1
ATOM 721 N N . SER A 1 88 ? -20.760 16.169 4.987 1.00 94.19 88 SER A N 1
ATOM 722 C CA . SER A 1 88 ? -19.609 17.058 5.192 1.00 94.19 88 SER A CA 1
ATOM 723 C C . SER A 1 88 ? -18.538 16.509 6.143 1.00 94.19 88 SER A C 1
ATOM 725 O O . SER A 1 88 ? -17.738 17.274 6.687 1.00 94.19 88 SER A O 1
ATOM 727 N N . ASN A 1 89 ? -18.467 15.189 6.324 1.00 93.50 89 ASN A N 1
ATOM 728 C CA . ASN A 1 89 ? -17.395 14.555 7.081 1.00 93.50 89 ASN A CA 1
ATOM 729 C C . ASN A 1 89 ? -16.189 14.288 6.180 1.00 93.50 89 ASN A C 1
ATOM 731 O O . ASN A 1 89 ? -16.323 13.781 5.066 1.00 93.50 89 ASN A O 1
ATOM 735 N N . ALA A 1 90 ? -14.988 14.566 6.688 1.00 91.31 90 ALA A N 1
ATOM 736 C CA . ALA A 1 90 ? -13.755 14.132 6.045 1.00 91.31 90 ALA A CA 1
ATOM 737 C C . ALA A 1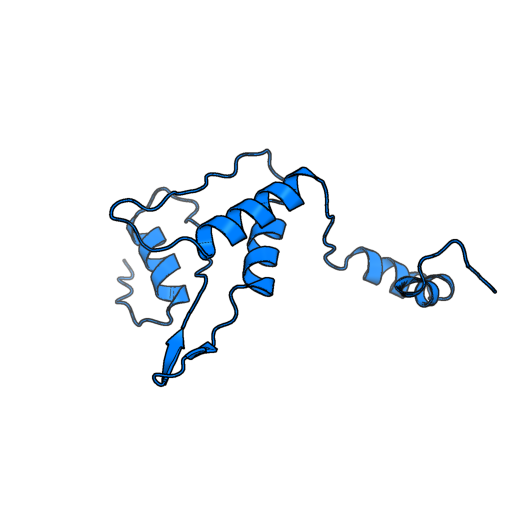 90 ? -13.564 12.620 6.250 1.00 91.31 90 ALA A C 1
ATOM 739 O O . ALA A 1 90 ? -13.405 12.150 7.379 1.00 91.31 90 ALA A O 1
ATOM 740 N N . ILE A 1 91 ? -13.549 11.863 5.155 1.00 90.94 91 ILE A N 1
ATOM 741 C CA . ILE A 1 91 ? -13.376 10.413 5.143 1.00 90.94 91 ILE A CA 1
ATOM 742 C C . ILE A 1 91 ? -11.968 10.059 4.673 1.00 90.94 91 ILE A C 1
ATOM 744 O O . ILE A 1 91 ? -11.518 10.495 3.615 1.00 90.94 91 ILE A O 1
ATOM 748 N N . TYR A 1 92 ? -11.305 9.200 5.447 1.00 90.88 92 TYR A N 1
ATOM 749 C CA . TYR A 1 92 ? -10.014 8.593 5.126 1.00 90.88 92 TYR A CA 1
ATOM 750 C C . TYR A 1 92 ? -10.218 7.081 4.957 1.00 90.88 92 TYR A C 1
ATOM 752 O O . TYR A 1 92 ? -10.262 6.366 5.960 1.00 90.88 92 TYR A O 1
ATOM 760 N N . PRO A 1 93 ? -10.391 6.572 3.721 1.00 92.44 93 PRO A N 1
ATOM 761 C CA . PRO A 1 93 ? -10.798 5.181 3.498 1.00 92.44 93 PRO A CA 1
ATOM 762 C C . PRO A 1 93 ? -9.745 4.166 3.936 1.00 92.44 93 PRO A C 1
ATOM 764 O O . PRO A 1 93 ? -10.070 3.084 4.423 1.00 92.44 93 PRO A O 1
ATOM 767 N N . ILE A 1 94 ? -8.472 4.518 3.751 1.00 93.81 94 ILE A N 1
ATOM 768 C CA . ILE A 1 94 ? -7.331 3.658 4.043 1.00 93.81 94 ILE A CA 1
ATOM 769 C C . ILE A 1 94 ? -6.305 4.473 4.818 1.00 93.81 94 ILE A C 1
ATOM 771 O O . ILE A 1 94 ? -5.951 5.585 4.433 1.00 93.81 94 ILE A O 1
ATOM 775 N N . LEU A 1 95 ? -5.776 3.883 5.886 1.00 91.81 95 LEU A N 1
ATOM 776 C CA . LEU A 1 95 ? -4.613 4.394 6.597 1.00 91.81 95 LEU A CA 1
ATOM 777 C C . LEU A 1 95 ? -3.458 3.437 6.366 1.00 91.81 95 LEU A C 1
ATOM 779 O O . LEU A 1 95 ? -3.497 2.280 6.781 1.00 91.81 95 LEU A O 1
ATOM 783 N N . LEU A 1 96 ? -2.440 3.933 5.673 1.00 92.94 96 LEU A N 1
ATOM 784 C CA . LEU A 1 96 ? -1.205 3.204 5.444 1.00 92.94 96 LEU A CA 1
ATOM 785 C C . LEU A 1 96 ? -0.173 3.623 6.491 1.00 92.94 96 LEU A C 1
ATOM 787 O O . LEU A 1 96 ? 0.198 4.795 6.542 1.00 92.94 96 LEU A O 1
ATOM 791 N N . ALA A 1 97 ? 0.282 2.666 7.295 1.00 91.12 97 ALA A N 1
ATOM 792 C CA . ALA A 1 97 ? 1.321 2.853 8.298 1.00 91.12 97 ALA A CA 1
ATOM 793 C C . ALA A 1 97 ? 2.350 1.724 8.204 1.00 91.12 97 ALA A C 1
ATOM 795 O O . ALA A 1 97 ? 2.008 0.580 7.893 1.00 91.12 97 ALA A O 1
ATOM 796 N N . GLU A 1 98 ? 3.609 2.054 8.477 1.00 88.69 98 GLU A N 1
ATOM 797 C CA . GLU A 1 98 ? 4.686 1.073 8.567 1.00 88.69 98 GLU A CA 1
ATOM 798 C C . GLU A 1 98 ? 4.881 0.679 10.034 1.00 88.69 98 GLU A C 1
ATOM 800 O O . GLU A 1 98 ? 4.848 1.521 10.939 1.00 88.69 98 GLU A O 1
ATOM 805 N N . ALA A 1 99 ? 5.036 -0.623 10.275 1.00 88.44 99 ALA A N 1
ATOM 806 C CA . ALA A 1 99 ? 5.371 -1.119 11.599 1.00 88.44 99 ALA A CA 1
ATOM 807 C C . ALA A 1 99 ? 6.807 -0.697 11.955 1.00 88.44 99 ALA A C 1
ATOM 809 O O . ALA A 1 99 ? 7.682 -0.735 11.083 1.00 88.44 99 ALA A O 1
ATOM 810 N N . PRO A 1 100 ? 7.072 -0.318 13.215 1.00 87.88 100 PRO A N 1
ATOM 811 C CA . PRO A 1 100 ? 8.425 -0.010 13.645 1.00 87.88 100 PRO A CA 1
ATOM 812 C C . PRO A 1 100 ? 9.350 -1.231 13.497 1.00 87.88 100 PRO A C 1
ATOM 814 O O . PRO A 1 100 ? 8.898 -2.372 13.626 1.00 87.88 100 PRO A O 1
ATOM 817 N N . PRO A 1 101 ? 10.659 -1.018 13.259 1.00 84.94 101 PRO A N 1
ATOM 818 C CA . PRO A 1 101 ? 11.636 -2.106 13.176 1.00 84.94 101 PRO A CA 1
ATOM 819 C C . PRO A 1 101 ? 11.814 -2.838 14.515 1.00 84.94 101 PRO A C 1
ATOM 821 O O . PRO A 1 101 ? 12.261 -3.982 14.541 1.00 84.94 101 PRO A O 1
ATOM 824 N N . SER A 1 102 ? 11.466 -2.183 15.627 1.00 86.25 102 SER A N 1
ATOM 825 C CA . SER A 1 102 ? 11.429 -2.777 16.959 1.00 86.25 102 SER A CA 1
ATOM 826 C C . SER A 1 102 ? 10.002 -3.212 17.317 1.00 86.25 102 SER A C 1
ATOM 828 O O . SER A 1 102 ? 9.032 -2.588 16.893 1.00 86.25 102 SER A O 1
ATOM 830 N N . ALA A 1 103 ? 9.846 -4.266 18.126 1.00 82.25 103 ALA A N 1
ATOM 831 C CA . ALA A 1 103 ? 8.541 -4.699 18.640 1.00 82.25 103 ALA A CA 1
ATOM 832 C C . ALA A 1 103 ? 8.050 -3.771 19.771 1.00 82.25 103 ALA A C 1
ATOM 834 O O . ALA A 1 103 ? 7.869 -4.191 20.913 1.00 82.25 103 ALA A O 1
ATOM 835 N N . ASN A 1 104 ? 7.884 -2.485 19.460 1.00 88.56 104 ASN A N 1
ATOM 836 C CA . ASN A 1 104 ? 7.499 -1.445 20.401 1.00 88.56 104 ASN A CA 1
ATOM 837 C C . ASN A 1 104 ? 6.090 -0.935 20.084 1.00 88.56 104 ASN A C 1
ATOM 839 O O . ASN A 1 104 ? 5.860 -0.220 19.108 1.00 88.56 104 ASN A O 1
ATOM 843 N N . GLU A 1 105 ? 5.146 -1.274 20.957 1.00 90.06 105 GLU A N 1
ATOM 844 C CA . GLU A 1 105 ? 3.746 -0.866 20.845 1.00 90.06 105 GLU A CA 1
ATOM 845 C C . GLU A 1 105 ? 3.587 0.666 20.776 1.00 90.06 105 GLU A C 1
ATOM 847 O O . GLU A 1 105 ? 2.797 1.179 19.983 1.00 90.06 105 GLU A O 1
ATOM 852 N N . LYS A 1 106 ? 4.383 1.421 21.546 1.00 89.12 106 LYS A N 1
ATOM 853 C CA . LYS A 1 106 ? 4.328 2.891 21.544 1.00 89.12 106 LYS A CA 1
ATOM 854 C C . LYS A 1 106 ? 4.715 3.463 20.181 1.00 89.12 106 LYS A C 1
ATOM 856 O O . LYS A 1 106 ? 4.082 4.408 19.719 1.00 89.12 106 LYS A O 1
ATOM 861 N N . GLU A 1 107 ? 5.741 2.906 19.543 1.00 88.56 107 GLU A N 1
ATOM 862 C CA . GLU A 1 107 ? 6.177 3.338 18.210 1.00 88.56 107 GLU A CA 1
ATOM 863 C C . GLU A 1 107 ? 5.131 3.007 17.140 1.00 88.56 107 GLU A C 1
ATOM 865 O O . GLU A 1 107 ? 4.895 3.825 16.252 1.00 88.56 107 GLU A O 1
ATOM 870 N N . LEU A 1 108 ? 4.436 1.871 17.264 1.00 89.12 108 LEU A N 1
ATOM 871 C CA . LEU A 1 108 ? 3.327 1.527 16.374 1.00 89.12 108 LEU A CA 1
ATOM 872 C C . LEU A 1 108 ? 2.181 2.543 16.484 1.00 89.12 108 LEU A C 1
ATOM 874 O O . LEU A 1 108 ? 1.694 3.027 15.462 1.00 89.12 108 LEU A O 1
ATOM 878 N N . TYR A 1 109 ? 1.774 2.913 17.703 1.00 90.19 109 TYR A N 1
ATOM 879 C CA . TYR A 1 109 ? 0.750 3.948 17.882 1.00 90.19 109 TYR A CA 1
ATOM 880 C C . TYR A 1 109 ? 1.197 5.308 17.346 1.00 90.19 109 TYR A C 1
ATOM 882 O O . TYR A 1 109 ? 0.390 6.009 16.742 1.00 90.19 109 TYR A O 1
ATOM 890 N N . ILE A 1 110 ? 2.467 5.680 17.528 1.00 88.88 110 ILE A N 1
ATOM 891 C CA . ILE A 1 110 ? 3.010 6.924 16.969 1.00 88.88 110 ILE A CA 1
ATOM 892 C C . ILE A 1 110 ? 2.921 6.913 15.435 1.00 88.88 110 ILE A C 1
ATOM 894 O O . ILE A 1 110 ? 2.407 7.874 14.872 1.00 88.88 110 ILE A O 1
ATOM 898 N N . SER A 1 111 ? 3.320 5.818 14.776 1.00 88.81 111 SER A N 1
ATOM 899 C CA . SER A 1 111 ? 3.225 5.644 13.313 1.00 88.81 111 SER A CA 1
ATOM 900 C C . SER A 1 111 ? 1.790 5.834 12.792 1.00 88.81 111 SER A C 1
ATOM 902 O O . SER A 1 111 ? 1.558 6.497 11.779 1.00 88.81 111 SER A O 1
ATOM 904 N N . LEU A 1 112 ? 0.794 5.332 13.530 1.00 89.19 112 LEU A N 1
ATOM 905 C CA . LEU A 1 112 ? -0.620 5.546 13.210 1.00 89.19 112 LEU A CA 1
ATOM 906 C C . LEU A 1 112 ? -1.051 7.006 13.419 1.00 89.19 112 LEU A C 1
ATOM 908 O O . LEU A 1 112 ? -1.682 7.587 12.538 1.00 89.19 112 LEU A O 1
ATOM 912 N N . LEU A 1 113 ? -0.716 7.611 14.564 1.00 89.38 113 LEU A N 1
ATOM 913 C CA . LEU A 1 113 ? -1.100 8.991 14.898 1.00 89.38 113 LEU A CA 1
ATOM 914 C C . LEU A 1 113 ? -0.494 10.018 13.936 1.00 89.38 113 LEU A C 1
ATOM 916 O O . LEU A 1 113 ? -1.175 10.970 13.552 1.00 89.38 113 LEU A O 1
ATOM 920 N N . GLU A 1 114 ? 0.750 9.804 13.504 1.00 87.38 114 GLU A N 1
ATOM 921 C CA . GLU A 1 114 ? 1.405 10.627 12.484 1.00 87.38 114 GLU A CA 1
ATOM 922 C C . GLU A 1 114 ? 0.622 10.623 11.169 1.00 87.38 114 GLU A C 1
ATOM 924 O O . GLU A 1 114 ? 0.505 11.664 10.522 1.00 87.38 114 GLU A O 1
ATOM 929 N N . ARG A 1 115 ? 0.002 9.492 10.804 1.00 86.81 115 ARG A N 1
ATOM 930 C CA . ARG A 1 115 ? -0.823 9.403 9.593 1.00 86.81 115 ARG A CA 1
ATOM 931 C C . ARG A 1 115 ? -2.144 10.165 9.700 1.00 86.81 115 ARG A C 1
ATOM 933 O O . ARG A 1 115 ? -2.662 10.610 8.680 1.00 86.81 115 ARG A O 1
ATOM 940 N N . PHE A 1 116 ? -2.664 10.344 10.912 1.00 80.69 116 PHE A N 1
ATOM 941 C CA . PHE A 1 116 ? -3.859 11.148 11.177 1.00 80.69 116 PHE A CA 1
ATOM 942 C C . PHE A 1 116 ? -3.577 12.650 11.327 1.00 80.69 116 PHE A C 1
ATOM 944 O O . PHE A 1 116 ? -4.520 13.411 11.536 1.00 80.69 116 PHE A O 1
ATOM 951 N N . TYR A 1 117 ? -2.314 13.092 11.263 1.00 78.31 117 TYR A N 1
ATOM 952 C CA . TYR A 1 117 ? -1.914 14.470 11.589 1.00 78.31 117 TYR A CA 1
ATOM 953 C C . TYR A 1 117 ? -2.382 14.920 12.988 1.00 78.31 117 TYR A C 1
ATOM 955 O O . TYR A 1 117 ? -2.588 16.108 13.243 1.00 78.31 117 TYR A O 1
ATOM 963 N N . VAL A 1 118 ? -2.553 13.971 13.916 1.00 80.56 118 VAL A N 1
ATOM 964 C CA . VAL A 1 118 ? -3.016 14.251 15.279 1.00 80.56 118 VAL A CA 1
ATOM 965 C C . VAL A 1 118 ? -1.822 14.671 16.137 1.00 80.56 118 VAL A C 1
ATOM 967 O O . VAL A 1 118 ? -0.818 13.955 16.171 1.00 80.56 118 VAL A O 1
ATOM 970 N N . PRO A 1 119 ? -1.897 15.797 16.868 1.00 78.69 119 PRO A N 1
ATOM 971 C CA . PRO A 1 119 ? -0.834 16.189 17.782 1.00 78.69 119 PRO A CA 1
ATOM 972 C C . PRO A 1 119 ? -0.712 15.178 18.927 1.00 78.69 119 PRO A C 1
ATOM 974 O O . PRO A 1 119 ? -1.697 14.818 19.571 1.00 78.69 119 PRO A O 1
ATOM 977 N N . TYR A 1 120 ? 0.513 14.748 19.222 1.00 80.75 120 TYR A N 1
ATOM 978 C CA . TYR A 1 120 ? 0.804 13.826 20.317 1.00 80.75 120 TYR A CA 1
ATOM 979 C C . TYR A 1 120 ? 2.018 14.297 21.126 1.00 80.75 120 TYR A C 1
ATOM 981 O O . TYR A 1 120 ? 2.932 14.949 20.616 1.00 80.75 120 TYR A O 1
ATOM 989 N N . LYS A 1 121 ? 2.045 13.979 22.427 1.00 78.69 121 LYS A N 1
ATOM 990 C CA . LYS A 1 121 ? 3.147 14.381 2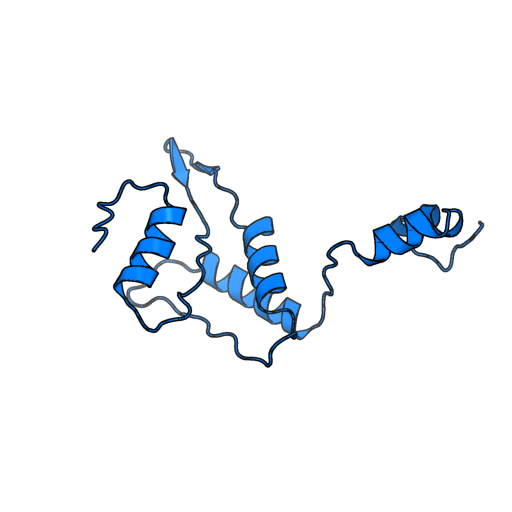3.312 1.00 78.69 121 LYS A CA 1
ATOM 991 C C . LYS A 1 121 ? 4.377 13.512 23.045 1.00 78.69 121 LYS A C 1
ATOM 993 O O . LYS A 1 121 ? 4.460 12.375 23.512 1.00 78.69 121 LYS A O 1
ATOM 998 N N . ARG A 1 122 ? 5.362 14.062 22.335 1.00 71.44 122 ARG A N 1
ATOM 999 C CA . ARG A 1 122 ? 6.666 13.420 22.127 1.00 71.44 122 ARG A CA 1
ATOM 1000 C C . ARG A 1 122 ? 7.475 13.515 23.425 1.00 71.44 122 ARG A C 1
ATOM 1002 O O . ARG A 1 122 ? 8.090 14.533 23.718 1.00 71.44 122 ARG A O 1
ATOM 1009 N N . GLN A 1 123 ? 7.416 12.481 24.264 1.00 63.47 123 GLN A N 1
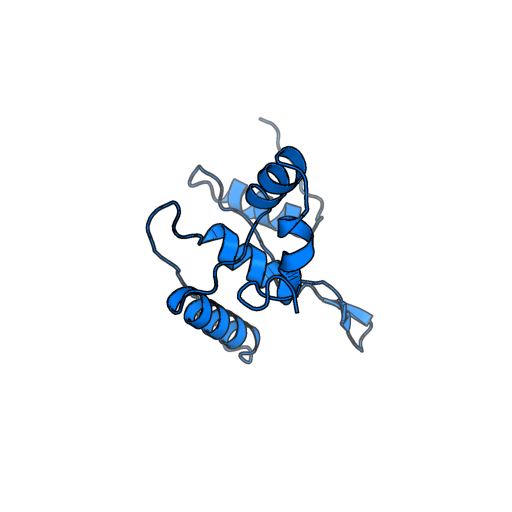ATOM 1010 C CA . GLN A 1 123 ? 8.337 12.358 25.398 1.00 63.47 123 GLN A CA 1
ATOM 1011 C C . GLN A 1 123 ? 9.711 11.963 24.855 1.00 63.47 123 GLN A C 1
ATOM 1013 O O . GLN A 1 123 ? 9.953 10.783 24.605 1.00 63.47 123 GLN A O 1
ATOM 1018 N N . ILE A 1 124 ? 10.565 12.959 24.630 1.00 52.12 124 ILE A N 1
ATOM 1019 C CA . ILE A 1 124 ? 11.996 12.762 24.396 1.00 52.12 124 ILE A CA 1
ATOM 1020 C C . ILE A 1 124 ? 12.581 12.352 25.753 1.00 52.12 124 ILE A C 1
ATOM 1022 O O . ILE A 1 124 ? 12.432 13.093 26.726 1.00 52.12 124 ILE A O 1
ATOM 1026 N N . ARG A 1 125 ? 13.114 11.131 25.839 1.00 46.69 125 ARG A N 1
ATOM 1027 C CA . ARG A 1 125 ? 13.962 10.709 26.959 1.00 46.69 125 ARG A CA 1
ATOM 1028 C C . ARG A 1 125 ? 15.393 11.125 26.676 1.00 46.69 125 ARG A C 1
ATOM 1030 O O . ARG A 1 125 ? 15.775 11.031 25.489 1.00 46.69 125 ARG A O 1
#

Radius of gyration: 20.4 Å; chains: 1; bounding box: 43×31×66 Å

pLDDT: mean 89.36, std 7.77, range [46.69, 96.19]